Protein AF-A0A450VYX1-F1 (afdb_monomer_lite)

Foldseek 3Di:
DPDPPVVPPPCPDVPVVVVVVVVVVVVQVQLLVQLVVVCVVPPFDQDPVRDGPDDSSVSSVVVVCVVVVVVVVVVVVVVVVPVDDDDDDPPVVVVVVVVVVVVVVVVVVVPD

Sequence (112 aa):
SRGFDMERTHLRDLERLSKLLALLSLAFCWCYRVGEWRAEQKPIRRLKHKRPAYSVFRYGLDYLNELLLKSSERAMNQKDNANSSRKCNSWIDVEKYLIRGIHAKAFSWAVV

Secondary structure (DSSP, 8-state):
--S--TTTS----HHHHHHHHHHHHHHHHHHHHHHHHHHHHSPPPBPTTSSBSS-HHHHHHHHHHHHHHHHHHHHHHHHHHTTS-----THHHHHHHHHHHHHHHHTTSS--

pLDDT: mean 70.71, std 17.97, range [33.47, 93.38]

Structure (mmCIF, N/CA/C/O backbone):
data_AF-A0A450VYX1-F1
#
_entry.id   AF-A0A450VYX1-F1
#
loop_
_atom_site.group_PDB
_atom_site.id
_atom_site.type_symbol
_atom_site.label_atom_id
_atom_site.label_alt_id
_atom_site.label_comp_id
_atom_site.label_asym_id
_atom_site.label_entity_id
_atom_site.label_seq_id
_atom_site.pdbx_PDB_ins_code
_atom_site.Cartn_x
_atom_site.Cartn_y
_atom_site.Cartn_z
_atom_site.occupancy
_atom_site.B_iso_or_equiv
_atom_site.auth_seq_id
_atom_site.auth_comp_id
_atom_site.auth_asym_id
_atom_site.auth_atom_id
_atom_site.pdbx_PDB_model_num
ATOM 1 N N . SER A 1 1 ? 24.740 -0.673 8.270 1.00 47.38 1 SER A N 1
ATOM 2 C CA . SER A 1 1 ? 23.626 0.044 7.607 1.00 47.38 1 SER A CA 1
ATOM 3 C C . SER A 1 1 ? 22.695 -0.997 6.997 1.00 47.38 1 SER A C 1
ATOM 5 O O . SER A 1 1 ? 23.191 -1.911 6.366 1.00 47.38 1 SER A O 1
ATOM 7 N N . ARG A 1 2 ? 21.375 -0.947 7.243 1.00 65.44 2 ARG A N 1
ATOM 8 C CA . ARG A 1 2 ? 20.379 -1.869 6.638 1.00 65.44 2 ARG A CA 1
ATOM 9 C C . ARG A 1 2 ? 19.702 -1.195 5.438 1.00 65.44 2 ARG A C 1
ATOM 11 O O . ARG A 1 2 ? 18.484 -1.043 5.417 1.00 65.44 2 ARG A O 1
ATOM 18 N N . GLY A 1 3 ? 20.514 -0.652 4.535 1.00 73.19 3 GLY A N 1
ATOM 19 C CA . GLY A 1 3 ? 20.022 -0.050 3.300 1.00 73.19 3 GLY A CA 1
ATOM 20 C C . GLY A 1 3 ? 19.629 -1.130 2.298 1.00 73.19 3 GLY A C 1
ATOM 21 O O . GLY A 1 3 ? 19.954 -2.303 2.471 1.00 73.19 3 GLY A O 1
ATOM 22 N N . PHE A 1 4 ? 18.932 -0.736 1.237 1.00 67.62 4 PHE A N 1
ATOM 23 C CA . PHE A 1 4 ? 18.947 -1.534 0.019 1.00 67.62 4 PHE A CA 1
ATOM 24 C C . PHE A 1 4 ? 20.373 -1.426 -0.534 1.00 67.62 4 PHE A C 1
ATOM 26 O O . PHE A 1 4 ? 20.738 -0.348 -0.993 1.00 67.62 4 PHE A O 1
ATOM 33 N N . ASP A 1 5 ? 21.183 -2.485 -0.432 1.00 71.88 5 ASP A N 1
ATOM 34 C CA . ASP A 1 5 ? 22.564 -2.552 -0.952 1.00 71.88 5 ASP A CA 1
ATOM 35 C C . ASP A 1 5 ? 22.566 -2.533 -2.497 1.00 71.88 5 ASP A C 1
ATOM 37 O O . ASP A 1 5 ? 22.990 -3.480 -3.166 1.00 71.88 5 ASP A O 1
ATOM 41 N N . MET A 1 6 ? 22.044 -1.455 -3.090 1.00 68.44 6 MET A N 1
ATOM 42 C CA . MET A 1 6 ? 21.890 -1.302 -4.538 1.00 68.44 6 MET A CA 1
ATOM 43 C C . MET A 1 6 ? 23.247 -1.230 -5.242 1.00 68.44 6 MET A C 1
ATOM 45 O O . MET A 1 6 ? 23.375 -1.668 -6.378 1.00 68.44 6 MET A O 1
ATOM 49 N N . GLU A 1 7 ? 24.264 -0.733 -4.537 1.00 70.19 7 GLU A N 1
ATOM 50 C CA . GLU A 1 7 ? 25.671 -0.716 -4.951 1.00 70.19 7 GLU A CA 1
ATOM 51 C C . GLU A 1 7 ? 26.294 -2.117 -5.061 1.00 70.19 7 GLU A C 1
ATOM 53 O O . GLU A 1 7 ? 27.239 -2.318 -5.823 1.00 70.19 7 GLU A O 1
ATOM 58 N N . ARG A 1 8 ? 25.751 -3.098 -4.327 1.00 68.25 8 ARG A N 1
ATOM 59 C CA . ARG A 1 8 ? 26.247 -4.480 -4.283 1.00 68.25 8 ARG A CA 1
ATOM 60 C C . ARG A 1 8 ? 25.483 -5.395 -5.235 1.00 68.25 8 ARG A C 1
ATOM 62 O O . ARG A 1 8 ? 26.040 -6.361 -5.757 1.00 68.25 8 ARG A O 1
ATOM 69 N N . THR A 1 9 ? 24.213 -5.093 -5.495 1.00 66.88 9 THR A N 1
ATOM 70 C CA . THR A 1 9 ? 23.478 -5.702 -6.602 1.00 66.88 9 THR A CA 1
ATOM 71 C C . THR A 1 9 ? 24.045 -5.136 -7.898 1.00 66.88 9 THR A C 1
ATOM 73 O O . THR A 1 9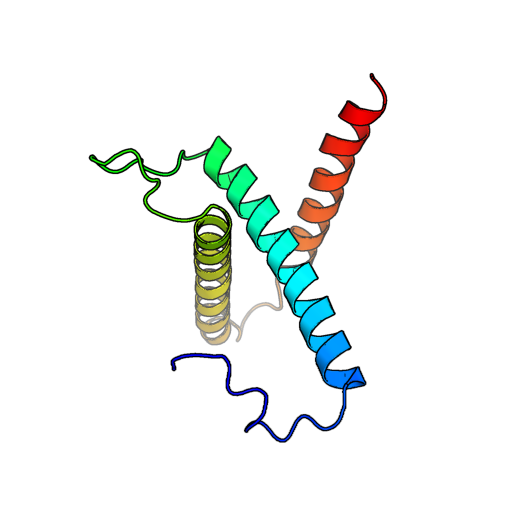 ? 23.976 -3.936 -8.117 1.00 66.88 9 THR A O 1
ATOM 76 N N . HIS A 1 10 ? 24.620 -5.969 -8.762 1.00 66.94 10 HIS A N 1
ATOM 77 C CA . HIS A 1 10 ? 25.266 -5.571 -10.022 1.00 66.94 10 HIS A CA 1
ATOM 78 C C . HIS A 1 10 ? 24.256 -5.059 -11.087 1.00 66.94 10 HIS A C 1
ATOM 80 O O . HIS A 1 10 ? 24.340 -5.401 -12.266 1.00 66.94 10 HIS A O 1
ATOM 86 N N . LEU A 1 11 ? 23.268 -4.257 -10.679 1.00 67.62 11 LEU A N 1
ATOM 87 C CA . LEU A 1 11 ? 22.226 -3.626 -11.481 1.00 67.62 11 LEU A CA 1
ATOM 88 C C . LEU A 1 11 ? 22.841 -2.486 -12.305 1.00 67.62 11 LEU A C 1
ATOM 90 O O . LEU A 1 11 ? 22.580 -1.310 -12.082 1.00 67.62 11 LEU A O 1
ATOM 94 N N . ARG A 1 12 ? 23.695 -2.846 -13.266 1.00 67.06 12 ARG A N 1
ATOM 95 C CA . ARG A 1 12 ? 24.306 -1.919 -14.234 1.00 67.06 12 ARG A CA 1
ATOM 96 C C . ARG A 1 12 ? 23.304 -1.349 -15.241 1.00 67.06 12 ARG A C 1
ATOM 98 O O . ARG A 1 12 ? 23.631 -0.412 -15.956 1.00 67.06 12 ARG A O 1
ATOM 105 N N . ASP A 1 13 ? 22.106 -1.919 -15.305 1.00 75.75 13 ASP A N 1
ATOM 106 C CA . ASP A 1 13 ? 21.079 -1.561 -16.272 1.00 75.75 13 ASP A CA 1
ATOM 107 C C . ASP A 1 13 ? 19.985 -0.710 -15.605 1.00 75.75 13 ASP A C 1
ATOM 109 O O . ASP A 1 13 ? 19.060 -1.220 -14.961 1.00 75.75 13 ASP A O 1
ATOM 113 N N . LEU A 1 14 ? 20.120 0.610 -15.756 1.00 82.44 14 LEU A N 1
ATOM 114 C CA . LEU A 1 14 ? 19.167 1.613 -15.271 1.00 82.44 14 LEU A CA 1
ATOM 115 C C . LEU A 1 14 ? 17.767 1.422 -15.876 1.00 82.44 14 LEU A C 1
ATOM 117 O O . LEU A 1 14 ? 16.766 1.750 -15.234 1.00 82.44 14 LEU A O 1
ATOM 121 N N . GLU A 1 15 ? 17.671 0.856 -17.081 1.00 82.12 15 GLU A N 1
ATOM 122 C CA . GLU A 1 15 ? 16.396 0.645 -17.763 1.00 82.12 15 GLU A CA 1
ATOM 123 C C . GLU A 1 15 ? 15.557 -0.419 -17.041 1.00 82.12 15 GLU A C 1
ATOM 125 O O . GLU A 1 15 ? 14.348 -0.259 -16.847 1.00 82.12 15 GLU A O 1
ATOM 130 N N . ARG A 1 16 ? 16.202 -1.489 -16.562 1.00 82.94 16 ARG A N 1
ATOM 131 C CA . ARG A 1 16 ? 15.538 -2.533 -15.763 1.00 82.94 16 ARG A CA 1
ATOM 132 C C . ARG A 1 16 ? 15.065 -2.005 -14.418 1.00 82.94 16 ARG A C 1
ATOM 134 O O . ARG A 1 16 ? 13.962 -2.347 -13.992 1.00 82.94 16 ARG A O 1
ATOM 141 N N . LEU A 1 17 ? 15.871 -1.165 -13.768 1.00 86.12 17 LEU A N 1
ATOM 142 C CA . LEU A 1 17 ? 15.494 -0.547 -12.498 1.00 86.12 17 LEU A CA 1
ATOM 143 C C . LEU A 1 17 ? 14.274 0.363 -12.673 1.00 86.12 17 LEU A C 1
ATOM 145 O O . LEU A 1 17 ? 13.341 0.293 -11.877 1.00 86.12 17 LEU A O 1
ATOM 149 N N . SER A 1 18 ? 14.252 1.157 -13.746 1.00 87.88 18 SER A N 1
ATOM 150 C CA . SER A 1 18 ? 13.113 2.011 -14.091 1.00 87.88 18 SER A CA 1
ATOM 151 C C . SER A 1 18 ? 11.834 1.192 -14.284 1.00 87.88 18 SER A C 1
ATOM 153 O O . SER A 1 18 ? 10.810 1.488 -13.668 1.00 87.88 18 SER A O 1
ATOM 155 N N . LYS A 1 19 ? 11.901 0.091 -15.046 1.00 88.88 19 LYS A N 1
ATOM 156 C CA . LYS A 1 19 ? 10.759 -0.820 -15.243 1.00 88.88 19 LYS A CA 1
ATOM 157 C C . LYS A 1 19 ? 10.290 -1.447 -13.926 1.00 88.88 19 LYS A C 1
ATOM 159 O O . LYS A 1 19 ? 9.090 -1.493 -13.664 1.00 88.88 19 LYS A O 1
ATOM 164 N N . LEU A 1 20 ? 11.218 -1.892 -13.078 1.00 88.94 20 LEU A N 1
ATOM 165 C CA . LEU A 1 20 ? 10.894 -2.465 -11.770 1.00 88.94 20 LEU A CA 1
ATOM 166 C C . LEU A 1 20 ? 10.213 -1.436 -10.859 1.00 88.94 20 LEU A C 1
ATOM 168 O O . LEU A 1 20 ? 9.189 -1.740 -10.253 1.00 88.94 20 LEU A O 1
ATOM 172 N N . LEU A 1 21 ? 10.744 -0.215 -10.793 1.00 89.50 21 LEU A N 1
ATOM 173 C CA . LEU A 1 21 ? 10.159 0.873 -10.011 1.00 89.50 21 LEU A CA 1
ATOM 174 C C . LEU A 1 21 ? 8.800 1.316 -10.559 1.00 89.50 21 LEU A C 1
ATOM 176 O O . LEU A 1 21 ? 7.913 1.621 -9.767 1.00 89.50 21 LEU A O 1
ATOM 180 N N . ALA A 1 22 ? 8.606 1.309 -11.879 1.00 92.25 22 ALA A N 1
ATOM 181 C CA . ALA A 1 22 ? 7.318 1.605 -12.502 1.00 92.25 22 ALA A CA 1
ATOM 182 C C . ALA A 1 22 ? 6.253 0.557 -12.138 1.00 92.25 22 ALA A C 1
ATOM 184 O O . ALA A 1 22 ? 5.129 0.902 -11.777 1.00 92.25 22 ALA A O 1
ATOM 185 N N . LEU A 1 23 ? 6.608 -0.730 -12.167 1.00 91.56 23 LEU A N 1
ATOM 186 C CA . LEU A 1 23 ? 5.705 -1.795 -11.721 1.00 91.56 23 LEU A CA 1
ATOM 187 C C . LEU A 1 23 ? 5.445 -1.716 -10.213 1.00 91.56 23 LEU A C 1
ATOM 189 O O . LEU A 1 23 ? 4.308 -1.886 -9.771 1.00 91.56 23 LEU A O 1
ATOM 193 N N . LEU A 1 24 ? 6.480 -1.419 -9.425 1.00 91.00 24 LEU A N 1
ATOM 194 C CA . LEU A 1 24 ? 6.364 -1.273 -7.979 1.00 91.00 24 LEU A CA 1
ATOM 195 C C . LEU A 1 24 ? 5.458 -0.098 -7.605 1.00 91.00 24 LEU A C 1
ATOM 197 O O . LEU A 1 24 ? 4.619 -0.247 -6.722 1.00 91.00 24 LEU A O 1
ATOM 201 N N . SER A 1 25 ? 5.593 1.050 -8.270 1.00 93.38 25 SER A N 1
ATOM 202 C CA . SER A 1 25 ? 4.767 2.232 -8.007 1.00 93.38 25 SER A CA 1
ATOM 203 C C . SER A 1 25 ? 3.306 1.992 -8.388 1.00 93.38 25 SER A C 1
ATOM 205 O O . SER A 1 25 ? 2.406 2.364 -7.631 1.00 93.38 25 SER A O 1
ATOM 207 N N . LEU A 1 26 ? 3.057 1.288 -9.496 1.00 91.19 26 LEU A N 1
ATOM 208 C CA . LEU A 1 26 ? 1.713 0.885 -9.897 1.00 91.19 26 LEU A CA 1
ATOM 209 C C . LEU A 1 26 ? 1.083 -0.074 -8.875 1.00 91.19 26 LEU A C 1
ATOM 211 O O . LEU A 1 26 ? -0.037 0.158 -8.413 1.00 91.19 26 LEU A O 1
ATOM 215 N N . ALA A 1 27 ? 1.816 -1.113 -8.468 1.00 89.50 27 ALA A N 1
ATOM 216 C CA . ALA A 1 27 ? 1.370 -2.046 -7.434 1.00 89.50 27 ALA A CA 1
ATOM 217 C C . ALA A 1 27 ? 1.139 -1.337 -6.088 1.00 89.50 27 ALA A C 1
ATOM 219 O O . ALA A 1 27 ? 0.172 -1.629 -5.379 1.00 89.50 27 ALA A O 1
ATOM 220 N N . PHE A 1 28 ? 1.990 -0.366 -5.750 1.00 89.00 28 PHE A N 1
ATOM 221 C CA . PHE A 1 28 ? 1.864 0.438 -4.542 1.00 89.00 28 PHE A CA 1
ATOM 222 C C . PHE A 1 28 ? 0.593 1.292 -4.555 1.00 89.00 28 PHE A C 1
ATOM 224 O O . PHE A 1 28 ? -0.159 1.277 -3.579 1.00 89.00 28 PHE A O 1
ATOM 231 N N . CYS A 1 29 ? 0.311 1.970 -5.671 1.00 91.12 29 CYS A N 1
ATOM 232 C CA . CYS A 1 29 ? -0.917 2.741 -5.868 1.00 91.12 29 CYS A CA 1
ATOM 233 C C . CYS A 1 29 ? -2.162 1.858 -5.696 1.00 91.12 29 CYS A C 1
ATOM 235 O O . CYS A 1 29 ? -3.117 2.237 -5.014 1.00 91.12 29 CYS A O 1
ATOM 237 N N . TRP A 1 30 ? -2.121 0.637 -6.237 1.00 87.75 30 TRP A N 1
ATOM 238 C CA . TRP A 1 30 ? -3.210 -0.321 -6.090 1.00 87.75 30 TRP A CA 1
ATOM 239 C C . TRP A 1 30 ? -3.456 -0.711 -4.631 1.00 87.75 30 TRP A C 1
ATOM 241 O O . TRP A 1 30 ? -4.577 -0.596 -4.132 1.00 87.75 30 TRP A O 1
ATOM 251 N N . CYS A 1 31 ? -2.401 -1.125 -3.925 1.00 89.38 31 CYS A N 1
ATOM 252 C CA . CYS A 1 31 ? -2.484 -1.493 -2.513 1.00 89.38 31 CYS A CA 1
ATOM 253 C C . CYS A 1 31 ? -2.971 -0.320 -1.657 1.00 89.38 31 CYS A C 1
ATOM 255 O O . CYS A 1 31 ? -3.767 -0.517 -0.743 1.00 89.38 31 CYS A O 1
ATOM 257 N N . TYR A 1 32 ? -2.531 0.902 -1.965 1.00 89.25 32 TYR A N 1
ATOM 258 C CA . TYR A 1 32 ? -2.969 2.100 -1.260 1.00 89.25 32 TYR A CA 1
ATOM 259 C C . TYR A 1 32 ? -4.468 2.355 -1.454 1.00 89.25 32 TYR A C 1
ATOM 261 O O . TYR A 1 32 ? -5.191 2.497 -0.470 1.00 89.25 32 TYR A O 1
ATOM 269 N N . ARG A 1 33 ? -4.956 2.310 -2.701 1.00 87.75 33 ARG A N 1
ATOM 270 C CA . ARG A 1 33 ? -6.373 2.548 -3.022 1.00 87.75 33 ARG A CA 1
ATOM 271 C C . ARG A 1 33 ? -7.295 1.495 -2.405 1.00 87.75 33 ARG A C 1
ATOM 273 O O . ARG A 1 33 ? -8.369 1.820 -1.905 1.00 87.75 33 ARG A O 1
ATOM 280 N N . VAL A 1 34 ? -6.863 0.235 -2.408 1.00 87.19 34 VAL A N 1
ATOM 281 C CA . VAL A 1 34 ? -7.570 -0.869 -1.738 1.00 87.19 34 VAL A CA 1
ATOM 282 C C . VAL A 1 34 ? -7.538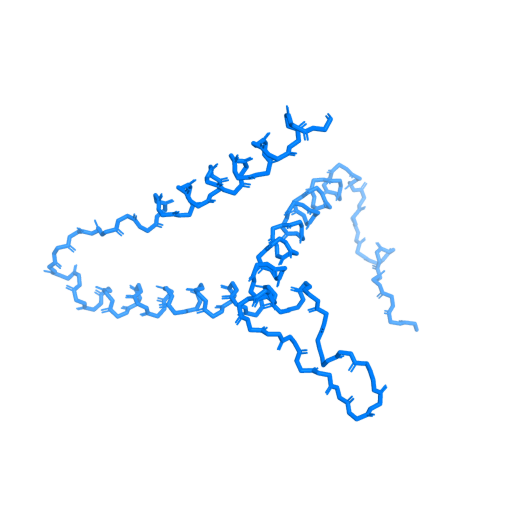 -0.703 -0.215 1.00 87.19 34 VAL A C 1
ATOM 284 O O . VAL A 1 34 ? -8.530 -0.979 0.460 1.00 87.19 34 VAL A O 1
ATOM 287 N N . GLY A 1 35 ? -6.413 -0.234 0.328 1.00 87.94 35 GLY A N 1
ATOM 288 C CA . GLY A 1 35 ? -6.247 0.058 1.747 1.00 87.94 35 GLY A CA 1
ATOM 289 C C . GLY A 1 35 ? -7.168 1.174 2.234 1.00 87.94 35 GLY A C 1
ATOM 290 O O . GLY A 1 35 ? -7.774 1.014 3.290 1.00 87.94 35 GLY A O 1
ATOM 291 N N . GLU A 1 36 ? -7.315 2.261 1.469 1.00 87.38 36 GLU A N 1
ATOM 292 C CA . GLU A 1 36 ? -8.269 3.342 1.767 1.00 87.38 36 GLU A CA 1
ATOM 293 C C . GLU A 1 36 ? -9.705 2.817 1.795 1.00 87.38 36 GLU A C 1
ATOM 295 O O . GLU A 1 36 ? -10.390 2.964 2.804 1.00 87.38 36 GLU A O 1
ATOM 300 N N . TRP A 1 37 ? -10.128 2.112 0.740 1.00 86.00 37 TRP A N 1
ATOM 301 C CA . TRP A 1 37 ? -11.470 1.528 0.674 1.00 86.00 37 TRP A CA 1
ATOM 302 C C . TRP A 1 37 ? -11.751 0.589 1.853 1.00 86.00 37 TRP A C 1
ATOM 304 O O . TRP A 1 37 ? -12.815 0.634 2.471 1.00 86.00 37 TRP A O 1
ATOM 314 N N . ARG A 1 38 ? -10.785 -0.262 2.219 1.00 83.69 38 ARG A N 1
ATOM 315 C CA . ARG A 1 38 ? -10.974 -1.160 3.361 1.00 83.69 38 ARG A CA 1
ATOM 316 C C . ARG A 1 38 ? -10.960 -0.401 4.684 1.00 83.69 38 ARG A C 1
ATOM 318 O O . ARG A 1 38 ? -11.656 -0.825 5.600 1.00 83.69 38 ARG A O 1
ATOM 325 N N . ALA A 1 39 ? -10.206 0.692 4.792 1.00 86.38 39 ALA A N 1
ATOM 326 C CA . ALA A 1 39 ? -10.184 1.540 5.980 1.00 86.38 39 ALA A CA 1
ATOM 327 C C . ALA A 1 39 ? -11.511 2.293 6.188 1.00 86.38 39 ALA A C 1
ATOM 329 O O . ALA A 1 39 ? -11.887 2.510 7.339 1.00 86.38 39 ALA A O 1
ATOM 330 N N . GLU A 1 40 ? -12.239 2.627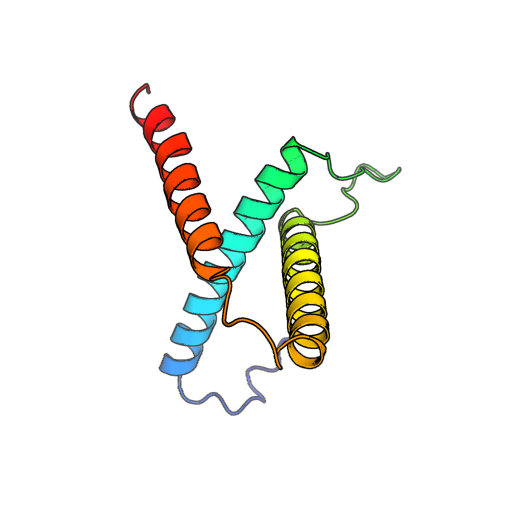 5.115 1.00 84.44 40 GLU A N 1
ATOM 331 C CA . GLU A 1 40 ? -13.612 3.154 5.192 1.00 84.44 40 GLU A CA 1
ATOM 332 C C . GLU A 1 40 ? -14.587 2.116 5.769 1.00 84.44 40 GLU A C 1
ATOM 334 O O . GLU A 1 40 ? -15.413 2.439 6.617 1.00 84.44 40 GLU A O 1
ATOM 339 N N . GLN A 1 41 ? -14.471 0.853 5.348 1.00 82.69 41 GLN A N 1
ATOM 340 C CA . GLN A 1 41 ? -15.349 -0.232 5.809 1.00 82.69 41 GLN A CA 1
ATOM 341 C C . GLN A 1 41 ? -14.995 -0.723 7.220 1.00 82.69 41 GLN A C 1
ATOM 343 O O . GLN A 1 41 ? -15.865 -1.043 8.030 1.00 82.69 41 GLN A O 1
ATOM 348 N N . LYS A 1 42 ? -13.698 -0.838 7.509 1.00 83.12 42 LYS A N 1
ATOM 349 C CA . LYS A 1 42 ? -13.151 -1.308 8.781 1.00 83.12 42 LYS A CA 1
ATOM 350 C C . LYS A 1 42 ? -11.996 -0.393 9.185 1.00 83.12 42 LYS A C 1
ATOM 352 O O . LYS A 1 42 ? -10.879 -0.565 8.691 1.00 83.12 42 LYS A O 1
ATOM 357 N N . PRO A 1 43 ? -12.231 0.557 10.104 1.00 83.19 43 PRO A N 1
ATOM 358 C CA . PRO A 1 43 ? -11.209 1.519 10.475 1.00 83.19 43 PRO A CA 1
ATOM 359 C C . PRO A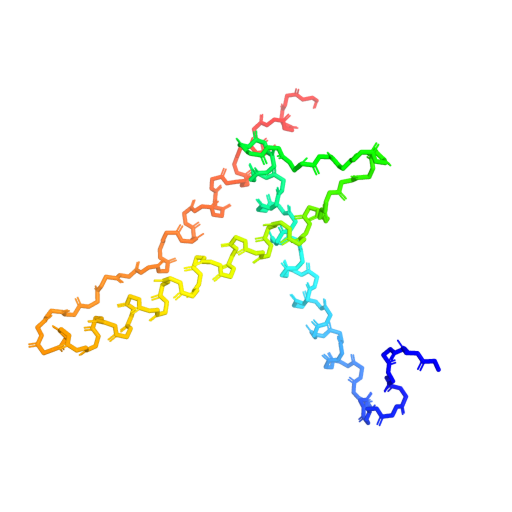 1 43 ? -9.999 0.824 11.105 1.00 83.19 43 PRO A C 1
ATOM 361 O O . PRO A 1 43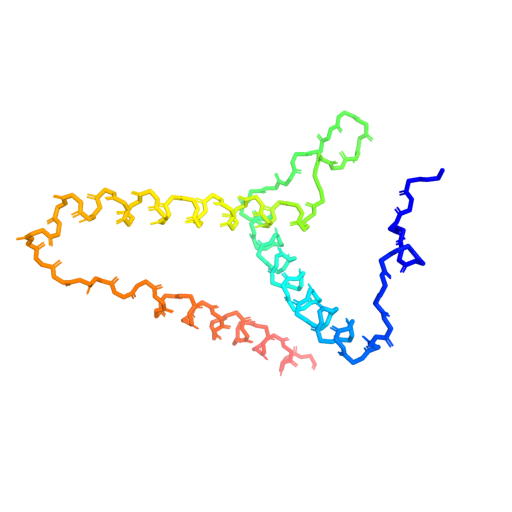 ? -10.123 -0.084 11.933 1.00 83.19 43 PRO A O 1
ATOM 364 N N . ILE A 1 44 ? -8.803 1.283 10.730 1.00 84.44 44 ILE A N 1
ATOM 365 C CA . ILE A 1 44 ? -7.545 0.779 11.283 1.00 84.44 44 ILE A CA 1
ATOM 366 C C . ILE A 1 44 ? -7.502 1.122 12.774 1.00 84.44 44 ILE A C 1
ATOM 368 O O . ILE A 1 44 ? -7.585 2.291 13.166 1.00 84.44 44 ILE A O 1
ATOM 372 N N . ARG A 1 45 ? -7.332 0.098 13.617 1.00 83.12 45 ARG A N 1
ATOM 373 C CA . ARG A 1 45 ? -7.234 0.271 15.069 1.00 83.12 45 ARG A CA 1
ATOM 374 C C . ARG A 1 45 ? -6.118 1.260 15.404 1.00 83.12 45 ARG A C 1
ATOM 376 O O . ARG A 1 45 ? -4.960 1.075 15.023 1.00 83.12 45 ARG A O 1
ATOM 383 N N . ARG A 1 46 ? -6.458 2.293 16.174 1.00 83.25 46 ARG A N 1
ATOM 384 C CA . ARG A 1 46 ? -5.474 3.179 16.800 1.00 83.25 46 ARG A CA 1
ATOM 385 C C . ARG A 1 46 ? -5.000 2.544 18.103 1.00 83.25 46 ARG A C 1
ATOM 387 O O . ARG A 1 46 ? -5.811 2.104 18.917 1.00 83.25 46 ARG A O 1
ATOM 394 N N . LEU A 1 47 ? -3.685 2.450 18.283 1.00 82.81 47 LEU A N 1
ATOM 395 C CA . LEU A 1 47 ? -3.099 1.953 19.529 1.00 82.81 47 LEU A CA 1
ATOM 396 C C . LEU A 1 47 ? -3.192 3.027 20.621 1.00 82.81 47 LEU A C 1
ATOM 398 O O . LEU A 1 47 ? -3.417 4.204 20.337 1.00 82.81 47 LEU A O 1
ATOM 402 N N . LYS A 1 48 ? -2.955 2.624 21.877 1.00 82.62 48 LYS A N 1
ATOM 403 C CA . LYS A 1 48 ? -3.005 3.506 23.060 1.00 82.62 48 LYS A CA 1
ATOM 404 C C . LYS A 1 48 ? -2.155 4.779 22.900 1.00 82.62 48 LYS A C 1
ATOM 406 O O . LYS A 1 48 ? -2.532 5.836 23.383 1.00 82.62 48 LYS A O 1
ATOM 411 N N . HIS A 1 49 ? -1.061 4.706 22.144 1.00 82.62 49 HIS A N 1
ATOM 412 C CA . HIS A 1 49 ? -0.162 5.824 21.836 1.00 82.62 49 HIS A CA 1
ATOM 413 C C . HIS A 1 49 ? -0.577 6.680 20.614 1.00 82.62 49 HIS A C 1
ATOM 415 O O . HIS A 1 49 ? 0.279 7.247 19.940 1.00 82.62 49 HIS A O 1
ATOM 421 N N . LYS A 1 50 ? -1.870 6.731 20.255 1.00 78.44 50 LYS A N 1
ATOM 422 C CA . LYS A 1 50 ? -2.463 7.467 19.106 1.00 78.44 50 LYS A CA 1
ATOM 423 C C . LYS A 1 50 ? -1.964 7.107 17.695 1.00 78.44 50 LYS A C 1
ATOM 425 O O . LYS A 1 50 ? -2.629 7.462 16.725 1.00 78.44 50 LYS A O 1
ATOM 430 N N . ARG A 1 51 ? -0.851 6.385 17.542 1.00 80.50 51 ARG A N 1
ATOM 431 C CA . ARG A 1 51 ? -0.382 5.881 16.239 1.00 80.50 51 ARG A CA 1
ATOM 432 C C . ARG A 1 51 ? -1.290 4.761 15.698 1.00 80.50 51 ARG A C 1
ATOM 434 O O . ARG A 1 51 ? -1.763 3.938 16.493 1.00 80.50 51 ARG A O 1
ATOM 441 N N . PRO A 1 52 ? -1.532 4.708 14.374 1.00 82.31 52 PRO A N 1
ATOM 442 C CA . PRO A 1 52 ? -2.248 3.594 13.755 1.00 82.31 52 PRO A CA 1
ATOM 443 C C . PRO A 1 52 ? -1.439 2.294 13.882 1.00 82.31 52 PRO A C 1
ATOM 445 O O . PRO A 1 52 ? -0.210 2.329 13.872 1.00 82.31 52 PRO A O 1
ATOM 448 N N . ALA A 1 53 ? -2.128 1.155 14.009 1.00 84.38 53 ALA A N 1
ATOM 449 C CA . ALA A 1 53 ? -1.496 -0.167 14.108 1.00 84.38 53 ALA A CA 1
ATOM 450 C C . ALA A 1 53 ? -0.691 -0.545 12.860 1.00 84.38 53 ALA A C 1
ATOM 452 O O . ALA A 1 53 ? 0.376 -1.144 12.957 1.00 84.38 53 ALA A O 1
ATOM 453 N N . TYR A 1 54 ? -1.209 -0.168 11.694 1.00 86.25 54 TYR A N 1
ATOM 454 C CA . TYR A 1 54 ? -0.638 -0.481 10.393 1.00 86.25 54 TYR A CA 1
ATOM 455 C C . TYR A 1 54 ? -0.745 0.745 9.487 1.00 86.25 54 TYR A C 1
ATOM 457 O O . TYR A 1 54 ? -1.614 1.599 9.681 1.00 86.25 54 TYR A O 1
ATOM 465 N N . SER A 1 55 ? 0.132 0.835 8.486 1.00 88.19 55 SER A N 1
ATOM 466 C CA . SER A 1 55 ? -0.042 1.804 7.404 1.00 88.19 55 SER A CA 1
ATOM 467 C C . SER A 1 55 ? -1.204 1.385 6.498 1.00 88.19 55 SER A C 1
ATOM 469 O O . SER A 1 55 ? -1.505 0.198 6.374 1.00 88.19 55 SER A O 1
ATOM 471 N N . VAL A 1 56 ? -1.827 2.353 5.821 1.00 87.06 56 VAL A N 1
ATOM 472 C CA . VAL A 1 56 ? -2.913 2.097 4.854 1.00 87.06 56 VAL A CA 1
ATOM 473 C C . VAL A 1 56 ? -2.450 1.146 3.746 1.00 87.06 56 VAL A C 1
ATOM 475 O O . VAL A 1 56 ? -3.154 0.202 3.405 1.00 87.06 56 VAL A O 1
ATOM 478 N N . PHE A 1 57 ? -1.217 1.326 3.261 1.00 88.75 57 PHE A N 1
ATOM 479 C CA . PHE A 1 57 ? -0.592 0.411 2.305 1.00 88.75 57 PHE A CA 1
ATOM 480 C C . PHE A 1 57 ? -0.524 -1.025 2.834 1.00 88.75 57 PHE A C 1
ATOM 482 O O . PHE A 1 57 ? -0.931 -1.950 2.135 1.00 88.75 57 PHE A O 1
ATOM 489 N N . ARG A 1 58 ? -0.031 -1.223 4.068 1.00 89.56 58 ARG A N 1
ATOM 490 C CA . ARG A 1 58 ? 0.066 -2.563 4.660 1.00 89.56 58 ARG A CA 1
ATOM 491 C C . ARG A 1 58 ? -1.314 -3.194 4.796 1.00 89.56 58 ARG A C 1
ATOM 493 O O . ARG A 1 58 ? -1.482 -4.351 4.445 1.00 89.56 58 ARG A O 1
ATOM 500 N N . TYR A 1 59 ? -2.296 -2.407 5.219 1.00 89.12 59 TYR A N 1
ATOM 501 C CA . TYR A 1 59 ? -3.671 -2.862 5.362 1.00 89.12 59 TYR A CA 1
ATOM 502 C C . TYR A 1 59 ? -4.287 -3.333 4.034 1.00 89.12 59 TYR A C 1
ATOM 504 O O . TYR A 1 59 ? -4.947 -4.373 3.988 1.00 89.12 59 TYR A O 1
ATOM 512 N N . GLY A 1 60 ? -4.031 -2.607 2.941 1.00 88.75 60 GLY A N 1
ATOM 513 C CA . GLY A 1 60 ? -4.442 -3.020 1.599 1.00 88.75 60 GLY A CA 1
ATOM 514 C C . GLY A 1 60 ? -3.685 -4.246 1.085 1.00 88.75 60 GLY A C 1
ATOM 515 O O . GLY A 1 60 ? -4.300 -5.147 0.517 1.00 88.75 60 GLY A O 1
ATOM 516 N N . LEU A 1 61 ? -2.372 -4.321 1.325 1.00 89.38 61 LEU A N 1
ATOM 517 C CA . LEU A 1 61 ? -1.543 -5.465 0.935 1.00 89.38 61 LEU A CA 1
ATOM 518 C C . LEU A 1 61 ? -1.962 -6.753 1.653 1.00 89.38 61 LEU A C 1
ATOM 520 O O . LEU A 1 61 ? -2.074 -7.792 1.011 1.00 89.38 61 LEU A O 1
ATOM 524 N N . ASP A 1 62 ? -2.228 -6.688 2.958 1.00 89.44 62 ASP A N 1
ATOM 525 C CA . ASP A 1 62 ? -2.666 -7.846 3.743 1.00 89.44 62 ASP A CA 1
ATOM 526 C C . ASP A 1 62 ? -4.001 -8.388 3.215 1.00 89.44 62 ASP A C 1
ATOM 528 O O . ASP A 1 62 ? -4.178 -9.598 3.090 1.00 89.44 62 ASP A O 1
ATOM 532 N N . TYR A 1 63 ? -4.914 -7.498 2.814 1.00 86.12 63 TYR A N 1
ATOM 533 C CA . TYR A 1 63 ? -6.171 -7.905 2.191 1.00 86.12 63 TYR A CA 1
ATOM 534 C C . TYR A 1 63 ? -5.977 -8.546 0.812 1.00 86.12 63 TYR A C 1
ATOM 536 O O . TYR A 1 63 ? -6.618 -9.552 0.506 1.00 86.12 63 TYR A O 1
ATOM 544 N N . LEU A 1 64 ? -5.093 -7.991 -0.018 1.00 85.69 64 LEU A N 1
ATOM 545 C CA . LEU A 1 64 ? -4.767 -8.585 -1.314 1.00 85.69 64 LEU A CA 1
ATOM 546 C C . LEU A 1 64 ? -4.112 -9.956 -1.140 1.00 85.69 64 LEU A C 1
ATOM 548 O O . LEU A 1 64 ? -4.482 -10.889 -1.845 1.00 85.69 64 LEU A O 1
ATOM 552 N N . ASN A 1 65 ? -3.209 -10.108 -0.173 1.00 88.75 65 ASN A N 1
ATOM 553 C CA . ASN A 1 65 ? -2.603 -11.395 0.158 1.00 88.75 65 ASN A CA 1
ATOM 554 C C . ASN A 1 65 ? -3.647 -12.407 0.628 1.00 88.75 65 ASN A C 1
ATOM 556 O O . ASN A 1 65 ? -3.648 -13.530 0.140 1.00 88.75 65 ASN A O 1
ATOM 560 N N . GLU A 1 66 ? -4.565 -12.021 1.514 1.00 87.06 66 GLU A N 1
ATOM 561 C CA . GLU A 1 66 ? -5.664 -12.891 1.947 1.00 87.06 66 GLU A CA 1
ATOM 562 C C . GLU A 1 66 ? -6.518 -13.338 0.748 1.00 87.06 66 GLU A C 1
ATOM 564 O O . GLU A 1 66 ? -6.847 -14.516 0.611 1.00 87.06 66 GLU A O 1
ATOM 569 N N . LEU A 1 67 ? -6.834 -12.416 -0.165 1.00 84.69 67 LEU A N 1
ATOM 570 C CA . LEU A 1 67 ? -7.618 -12.711 -1.361 1.00 84.69 67 LEU A CA 1
ATOM 571 C C . LEU A 1 67 ? -6.880 -13.655 -2.325 1.00 84.69 67 LEU A C 1
ATOM 573 O O . LEU A 1 67 ? -7.498 -14.591 -2.840 1.00 84.69 67 LEU A O 1
ATOM 577 N N . LEU A 1 68 ? -5.585 -13.421 -2.553 1.00 85.38 68 LEU A N 1
ATOM 578 C CA . LEU A 1 68 ? -4.732 -14.205 -3.452 1.00 85.38 68 LEU A CA 1
ATOM 579 C C . LEU A 1 68 ? -4.387 -15.586 -2.882 1.00 85.38 68 LEU A C 1
ATOM 581 O O . LEU A 1 68 ? -4.403 -16.574 -3.609 1.00 85.38 68 LEU A O 1
ATOM 585 N N . LEU A 1 69 ? -4.108 -15.688 -1.584 1.00 82.44 69 LEU A N 1
ATOM 586 C CA . LEU A 1 69 ? -3.846 -16.971 -0.930 1.00 82.44 69 LEU A CA 1
ATOM 587 C C . LEU A 1 69 ? -5.117 -17.816 -0.900 1.00 82.44 69 LEU A C 1
ATOM 589 O O . LEU A 1 69 ? -5.101 -18.963 -1.338 1.00 82.44 69 LEU A O 1
ATOM 593 N N . LYS A 1 70 ? -6.254 -17.217 -0.534 1.00 78.38 70 LYS A N 1
ATOM 594 C CA . LYS A 1 70 ? -7.548 -17.904 -0.561 1.00 78.38 70 LYS A CA 1
ATOM 595 C C . LYS A 1 70 ? -7.979 -18.292 -1.977 1.00 78.38 70 LYS A C 1
ATOM 597 O O . LYS A 1 70 ? -8.752 -19.237 -2.139 1.00 78.38 70 LYS A O 1
ATOM 602 N N . SER A 1 71 ? -7.587 -17.540 -3.009 1.00 73.94 71 SER A N 1
ATOM 603 C CA . SER A 1 71 ? -7.852 -17.929 -4.401 1.00 73.94 71 SER A CA 1
ATOM 604 C C . SER A 1 71 ? -6.918 -19.052 -4.859 1.00 73.94 71 SER A C 1
ATOM 606 O O . SER A 1 71 ? -7.380 -19.962 -5.544 1.00 73.94 71 SER A O 1
ATOM 608 N N . SER A 1 72 ? -5.657 -19.046 -4.420 1.00 75.50 72 SER A N 1
ATOM 609 C CA . SER A 1 72 ? -4.680 -20.111 -4.676 1.00 75.50 72 SER A CA 1
ATOM 610 C C . SER A 1 72 ? -5.080 -21.436 -4.018 1.00 75.50 72 SER A C 1
ATOM 612 O O . SER A 1 72 ? -5.128 -22.464 -4.689 1.00 75.50 72 SER A O 1
ATOM 614 N N . GLU A 1 73 ? -5.473 -21.416 -2.742 1.00 70.19 73 GLU A N 1
ATOM 615 C CA . GLU A 1 73 ? -5.990 -22.590 -2.023 1.00 70.19 73 GLU A CA 1
ATOM 616 C C . GLU A 1 73 ? -7.232 -23.166 -2.709 1.00 70.19 73 GLU A C 1
ATOM 618 O O . GLU A 1 73 ? -7.331 -24.373 -2.920 1.00 70.19 73 GLU A O 1
ATOM 623 N N . ARG A 1 74 ? -8.157 -22.299 -3.144 1.00 60.38 74 ARG A N 1
ATOM 624 C CA . ARG A 1 74 ? -9.310 -22.717 -3.952 1.00 60.38 74 ARG A CA 1
ATOM 625 C C . ARG A 1 74 ? -8.887 -23.313 -5.289 1.00 60.38 74 ARG A C 1
ATOM 627 O O . ARG A 1 74 ? -9.489 -24.290 -5.707 1.00 60.38 74 ARG A O 1
ATOM 634 N N . ALA A 1 75 ? -7.863 -22.779 -5.948 1.00 62.59 75 ALA A N 1
ATOM 635 C CA . ALA A 1 75 ? -7.362 -23.326 -7.205 1.00 62.59 75 ALA A CA 1
ATOM 636 C C . ALA A 1 75 ? -6.675 -24.693 -7.029 1.00 62.59 75 ALA A C 1
ATOM 638 O O . ALA A 1 75 ? -6.760 -25.524 -7.931 1.00 62.59 75 ALA A O 1
ATOM 639 N N . MET A 1 76 ? -6.029 -24.943 -5.887 1.00 60.97 76 MET A N 1
ATOM 640 C CA . MET A 1 76 ? -5.436 -26.243 -5.552 1.00 60.97 76 MET A CA 1
ATOM 641 C C . MET A 1 76 ? -6.516 -27.267 -5.179 1.00 60.97 76 MET A C 1
ATOM 643 O O . MET A 1 76 ? -6.561 -28.327 -5.792 1.00 60.97 76 MET A O 1
ATOM 647 N N . ASN A 1 77 ? -7.478 -26.902 -4.323 1.00 57.53 77 ASN A N 1
ATOM 648 C CA . ASN A 1 77 ? -8.641 -27.750 -4.017 1.00 57.53 77 ASN A CA 1
ATOM 649 C C . ASN A 1 77 ? -9.540 -27.996 -5.247 1.00 57.53 77 ASN A C 1
ATOM 651 O O . ASN A 1 77 ? -10.232 -29.009 -5.335 1.00 57.53 77 ASN A O 1
ATOM 655 N N . GLN A 1 78 ? -9.544 -27.077 -6.219 1.00 56.56 78 GLN A N 1
ATOM 656 C CA . GLN A 1 78 ? -10.232 -27.266 -7.495 1.00 56.56 78 GLN A CA 1
ATOM 657 C C . GLN A 1 78 ? -9.481 -28.246 -8.403 1.00 56.56 78 GLN A C 1
ATOM 659 O O . GLN A 1 78 ? -10.145 -28.936 -9.161 1.00 56.56 78 GLN A O 1
ATOM 664 N N . LYS A 1 79 ? -8.142 -28.344 -8.354 1.00 51.59 79 LYS A N 1
ATOM 665 C CA . LYS A 1 79 ? -7.379 -29.309 -9.173 1.00 51.59 79 LYS A CA 1
ATOM 666 C C . LYS A 1 79 ? -7.669 -30.757 -8.779 1.00 51.59 79 LYS A C 1
ATOM 668 O O . LYS A 1 79 ? -7.790 -31.585 -9.676 1.00 51.59 79 LYS A O 1
ATOM 673 N N . ASP A 1 80 ? -7.899 -31.020 -7.495 1.00 51.78 80 ASP A N 1
ATOM 674 C CA . ASP A 1 80 ? -8.334 -32.339 -7.013 1.00 51.78 80 ASP A CA 1
ATOM 675 C C . ASP A 1 80 ? -9.777 -32.669 -7.448 1.00 51.78 80 ASP A C 1
ATOM 677 O O . ASP A 1 80 ? -10.115 -33.826 -7.680 1.00 51.78 80 ASP A O 1
ATOM 681 N N . ASN A 1 81 ? -10.614 -31.647 -7.662 1.00 51.41 81 ASN A N 1
ATOM 682 C CA . ASN A 1 81 ? -11.982 -31.785 -8.182 1.00 51.41 81 ASN A CA 1
ATOM 683 C C . ASN A 1 81 ? -12.103 -31.606 -9.712 1.00 51.41 81 ASN A C 1
ATOM 685 O O . ASN A 1 81 ? -13.180 -31.796 -10.274 1.00 51.41 81 ASN A O 1
ATOM 689 N N . ALA A 1 82 ? -11.020 -31.265 -10.420 1.00 48.41 82 ALA A N 1
ATOM 690 C CA . ALA A 1 82 ? -11.024 -30.938 -11.849 1.00 48.41 82 ALA A CA 1
ATOM 691 C C . ALA A 1 82 ? -10.632 -32.118 -12.758 1.00 48.41 82 ALA A C 1
ATOM 693 O O . ALA A 1 82 ? -10.178 -31.897 -13.880 1.00 48.41 82 ALA A O 1
ATOM 694 N N . ASN A 1 83 ? -10.925 -33.357 -12.339 1.00 52.88 83 ASN A N 1
ATOM 695 C CA . ASN A 1 83 ? -11.426 -34.363 -13.289 1.00 52.88 83 ASN A CA 1
ATOM 696 C C . ASN A 1 83 ? -12.933 -34.170 -13.585 1.00 52.88 83 ASN A C 1
ATOM 698 O O . ASN A 1 83 ? -13.585 -35.037 -14.159 1.00 52.88 83 ASN A O 1
ATOM 702 N N . SER A 1 84 ? -13.523 -33.034 -13.200 1.00 51.22 84 SER A N 1
ATOM 703 C CA . SER A 1 84 ? -14.827 -32.616 -13.698 1.00 51.22 84 SER A CA 1
ATOM 704 C C . SER A 1 84 ? -14.953 -31.091 -13.707 1.00 51.22 84 SER A C 1
ATOM 706 O O . SER A 1 84 ? -14.795 -30.417 -12.697 1.00 51.22 84 SER A O 1
ATOM 708 N N . SER A 1 85 ? -15.272 -30.551 -14.879 1.00 41.88 85 SER A N 1
ATOM 709 C CA . SER A 1 85 ? -15.663 -29.160 -15.142 1.00 41.88 85 SER A CA 1
ATOM 710 C C . SER A 1 85 ? -14.578 -28.070 -15.101 1.00 41.88 85 SER A C 1
ATOM 712 O O . SER A 1 85 ? -14.109 -27.572 -14.080 1.00 41.88 85 SER A O 1
ATOM 714 N N . ARG A 1 86 ? -14.247 -27.645 -16.322 1.00 44.56 86 ARG A N 1
ATOM 715 C CA . ARG A 1 86 ? -13.401 -26.515 -16.704 1.00 44.56 86 ARG A CA 1
ATOM 716 C C . ARG A 1 86 ? -13.884 -25.176 -16.113 1.00 44.56 86 ARG A C 1
ATOM 718 O O . ARG A 1 86 ? -15.020 -24.781 -16.327 1.00 44.56 86 ARG A O 1
ATOM 725 N N . LYS A 1 87 ? -12.924 -24.459 -15.511 1.00 44.44 87 LYS A N 1
ATOM 726 C CA . LYS A 1 87 ? -12.706 -22.992 -15.476 1.00 44.44 87 LYS A CA 1
ATOM 727 C C . LYS A 1 87 ? -13.911 -22.071 -15.212 1.00 44.44 87 LYS A C 1
ATOM 729 O O . LYS A 1 87 ? -14.600 -21.654 -16.136 1.00 44.44 87 LYS A O 1
ATOM 734 N N . CYS A 1 88 ? -13.978 -21.549 -13.986 1.00 41.28 88 CYS A N 1
ATOM 735 C CA . CYS A 1 88 ? -14.580 -20.241 -13.714 1.00 41.28 88 CYS A CA 1
ATOM 736 C C . CYS A 1 88 ? -13.491 -19.152 -13.737 1.00 41.28 88 CYS A C 1
ATOM 738 O O . CYS A 1 88 ? -12.501 -19.205 -13.005 1.00 41.28 88 CYS A O 1
ATOM 740 N N . ASN A 1 89 ? -13.667 -18.177 -14.627 1.00 53.22 89 ASN A N 1
ATOM 741 C CA . ASN A 1 89 ? -12.709 -17.124 -14.952 1.00 53.22 89 ASN A CA 1
ATOM 742 C C . ASN A 1 89 ? -12.728 -15.993 -13.902 1.00 53.22 89 ASN A C 1
ATOM 744 O O . ASN A 1 89 ? -13.445 -15.009 -14.048 1.00 53.22 89 ASN A O 1
ATOM 748 N N . SER A 1 90 ? -11.889 -16.114 -12.868 1.00 50.75 90 SER A N 1
ATOM 749 C CA . SER A 1 90 ? -11.695 -15.113 -11.796 1.00 50.75 90 SER A CA 1
ATOM 750 C C . SER A 1 90 ? -11.116 -13.766 -12.267 1.00 50.75 90 SER A C 1
ATOM 752 O O . SER A 1 90 ? -11.153 -12.791 -11.521 1.00 50.75 90 SER A O 1
ATOM 754 N N . TRP A 1 91 ? -10.556 -13.697 -13.477 1.00 39.03 91 TRP A N 1
ATOM 755 C CA . TRP A 1 91 ? -9.882 -12.500 -13.998 1.00 39.03 91 TRP A CA 1
ATOM 756 C C . TRP A 1 91 ? -10.848 -11.374 -14.403 1.00 39.03 91 TRP A C 1
ATOM 758 O O . TRP A 1 91 ? -10.483 -10.206 -14.332 1.00 39.03 91 TRP A O 1
ATOM 768 N N . ILE A 1 92 ? -12.103 -11.704 -14.724 1.00 48.47 92 ILE A N 1
ATOM 769 C CA . ILE A 1 92 ? -13.123 -10.729 -15.152 1.00 48.47 92 ILE A CA 1
ATOM 770 C C . ILE A 1 92 ? -13.667 -9.915 -13.966 1.00 48.47 92 ILE A C 1
ATOM 772 O O . ILE A 1 92 ? -14.107 -8.779 -14.145 1.00 48.47 92 ILE A O 1
ATOM 776 N N . ASP A 1 93 ? -13.612 -10.451 -12.743 1.00 50.47 93 ASP A N 1
ATOM 777 C CA . ASP A 1 93 ? -14.027 -9.704 -11.552 1.00 50.47 93 ASP A CA 1
ATOM 778 C C . ASP A 1 93 ? -13.051 -8.567 -11.242 1.00 50.47 93 ASP A C 1
ATOM 780 O O . ASP A 1 93 ? -13.475 -7.431 -11.042 1.00 50.47 93 ASP A O 1
ATOM 784 N N . VAL A 1 94 ? -11.740 -8.822 -11.294 1.00 54.56 94 VAL A N 1
ATOM 785 C CA . VAL A 1 94 ? -10.711 -7.810 -10.988 1.00 54.56 94 VAL A CA 1
ATOM 786 C C . VAL A 1 94 ? -10.785 -6.619 -11.957 1.00 54.56 94 VAL A C 1
ATOM 788 O O . VAL A 1 94 ? -10.642 -5.466 -11.545 1.00 54.56 94 VAL A O 1
ATOM 791 N N . GLU A 1 95 ? -11.101 -6.885 -13.226 1.00 49.53 95 GLU A N 1
ATOM 792 C CA . GLU A 1 95 ? -11.259 -5.869 -14.273 1.00 49.53 95 GLU A CA 1
ATOM 793 C C . GLU A 1 95 ? -12.529 -5.015 -14.083 1.00 49.53 95 GLU A C 1
ATOM 795 O O . GLU A 1 95 ? -12.487 -3.786 -14.198 1.00 49.53 95 GLU A O 1
ATOM 800 N N . LYS A 1 96 ? -13.651 -5.628 -13.678 1.00 49.22 96 LYS A N 1
ATOM 801 C CA . LYS A 1 96 ? -14.904 -4.907 -13.376 1.00 49.22 96 LYS A CA 1
ATOM 802 C C . LYS A 1 96 ? -14.776 -3.976 -12.163 1.00 49.22 96 LYS A C 1
ATOM 804 O O . LYS A 1 96 ? -15.392 -2.906 -12.150 1.00 49.22 96 LYS A O 1
ATOM 809 N N . TYR A 1 97 ? -13.969 -4.333 -11.162 1.00 56.16 97 TYR A N 1
ATOM 810 C CA . TYR A 1 97 ? -13.718 -3.474 -9.994 1.00 56.16 97 TYR A CA 1
ATOM 811 C C . TYR A 1 97 ? -12.813 -2.273 -10.317 1.00 56.16 97 TYR A C 1
ATOM 813 O O . TYR A 1 97 ? -12.988 -1.201 -9.728 1.00 56.16 97 TYR A O 1
ATOM 821 N N . LEU A 1 98 ? -11.906 -2.401 -11.292 1.00 55.59 98 LEU A N 1
ATOM 822 C CA . LEU A 1 98 ? -11.042 -1.302 -11.732 1.00 55.59 98 LEU A CA 1
ATOM 823 C C . LEU A 1 98 ? -11.830 -0.183 -12.430 1.00 55.59 98 LEU A C 1
ATOM 825 O O . LEU A 1 98 ? -11.614 0.996 -12.139 1.00 55.59 98 LEU A O 1
ATOM 829 N N . ILE A 1 99 ? -12.785 -0.558 -13.284 1.00 54.78 99 ILE A N 1
ATOM 830 C CA . ILE A 1 99 ? -13.616 0.380 -14.055 1.00 54.78 99 ILE A CA 1
ATOM 831 C C . ILE A 1 99 ? -14.595 1.129 -13.135 1.00 54.78 99 ILE A C 1
ATOM 833 O O . ILE A 1 99 ? -14.746 2.346 -13.245 1.00 54.78 99 ILE A O 1
ATOM 837 N N . ARG A 1 100 ? -15.196 0.449 -12.148 1.00 52.47 100 ARG A N 1
ATOM 838 C CA . ARG A 1 100 ? -16.125 1.083 -11.187 1.00 52.47 100 ARG A CA 1
ATOM 839 C C . ARG A 1 100 ? -15.430 2.093 -10.264 1.00 52.47 100 ARG A C 1
ATOM 841 O O . ARG A 1 100 ? -16.018 3.123 -9.947 1.00 52.47 100 ARG A O 1
ATOM 848 N N . GLY A 1 101 ? -14.175 1.842 -9.877 1.00 49.56 101 GLY A N 1
ATOM 849 C CA . GLY A 1 101 ? -13.398 2.757 -9.029 1.00 49.56 101 GLY A CA 1
ATOM 850 C C . GLY A 1 101 ? -12.932 4.040 -9.731 1.00 49.56 101 GLY A C 1
ATOM 851 O O . GLY A 1 101 ? -12.794 5.073 -9.082 1.00 49.56 101 GLY A O 1
ATOM 852 N N . ILE A 1 102 ? -12.711 3.999 -11.050 1.00 51.28 102 ILE A N 1
ATOM 853 C CA . ILE A 1 102 ? -12.386 5.194 -11.850 1.00 51.28 102 ILE A CA 1
ATOM 854 C C . ILE A 1 102 ? -13.658 6.017 -12.106 1.00 51.28 102 ILE A C 1
ATOM 856 O O . ILE A 1 102 ? -13.638 7.236 -11.957 1.00 51.28 102 ILE A O 1
ATOM 860 N N . HIS A 1 103 ? -14.788 5.359 -12.380 1.00 42.94 103 HIS A N 1
ATOM 861 C CA . HIS A 1 103 ? -16.062 6.038 -12.632 1.00 42.94 103 HIS A CA 1
ATOM 862 C C . HIS A 1 103 ? -16.629 6.747 -11.385 1.00 42.94 103 HIS A C 1
ATOM 864 O O . HIS A 1 103 ? -17.157 7.850 -11.489 1.00 42.94 103 HIS A O 1
ATOM 870 N N . ALA A 1 104 ? -16.456 6.166 -10.190 1.00 44.53 104 ALA A N 1
ATOM 871 C CA . ALA A 1 104 ? -16.939 6.756 -8.937 1.00 44.53 104 ALA A CA 1
ATOM 872 C C . ALA A 1 104 ? -16.193 8.042 -8.521 1.00 44.53 104 ALA A C 1
ATOM 874 O O . ALA A 1 104 ? -16.786 8.903 -7.877 1.00 44.53 104 ALA A O 1
ATOM 875 N N . LYS A 1 105 ? -14.916 8.207 -8.903 1.00 45.09 105 LYS A N 1
ATOM 876 C CA . LYS A 1 105 ? -14.154 9.448 -8.652 1.00 45.09 105 LYS A CA 1
ATOM 877 C C . LYS A 1 105 ? -14.239 10.445 -9.814 1.00 45.09 105 LYS A C 1
ATOM 879 O O . LYS A 1 105 ? -14.251 11.645 -9.558 1.00 45.09 105 LYS A O 1
ATOM 884 N N . ALA A 1 106 ? -14.388 9.979 -11.058 1.00 39.16 106 ALA A N 1
ATOM 885 C CA . ALA A 1 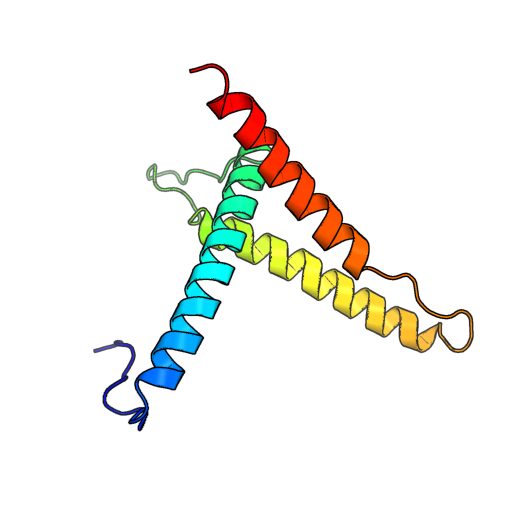106 ? -14.629 10.853 -12.210 1.00 39.16 106 ALA A CA 1
ATOM 886 C C . ALA A 1 106 ? -15.967 11.612 -12.104 1.00 39.16 106 ALA A C 1
ATOM 888 O O . ALA A 1 106 ? -16.038 12.775 -12.486 1.00 39.16 106 ALA A O 1
ATOM 889 N N . PHE A 1 107 ? -17.001 11.006 -11.508 1.00 39.81 107 PHE A N 1
ATOM 890 C CA . PHE A 1 107 ? -18.299 11.667 -11.310 1.00 39.81 107 PHE A CA 1
ATOM 891 C C . PHE A 1 107 ? -18.293 12.729 -10.190 1.00 39.81 107 PHE A C 1
ATOM 893 O O . PHE A 1 107 ? -19.152 13.602 -10.170 1.00 39.81 107 PHE A O 1
ATOM 900 N N . SER A 1 108 ? -17.308 12.705 -9.282 1.00 40.56 108 SER A N 1
ATOM 901 C CA . SER A 1 108 ? -17.172 13.705 -8.208 1.00 40.56 108 SER A CA 1
ATOM 902 C C . SER A 1 108 ? -16.244 14.873 -8.567 1.00 40.56 108 SER A C 1
ATOM 904 O O . SER A 1 108 ? -16.308 15.900 -7.902 1.00 40.56 108 SER A O 1
ATOM 906 N N . TRP A 1 109 ? -15.393 14.736 -9.591 1.00 34.97 109 TRP A N 1
ATOM 907 C CA . TRP A 1 109 ? -14.527 15.813 -10.106 1.00 34.97 109 TRP A CA 1
ATOM 908 C C . TRP A 1 109 ? -15.168 16.619 -11.250 1.00 34.97 109 TRP A C 1
ATOM 910 O O . TRP A 1 109 ? -14.581 17.588 -11.709 1.00 34.97 109 TRP A O 1
ATOM 920 N N . ALA A 1 110 ? -16.362 16.230 -11.710 1.00 33.47 110 ALA A N 1
ATOM 921 C CA . ALA A 1 110 ? -17.144 16.975 -12.703 1.00 33.47 110 ALA A CA 1
ATOM 922 C C . ALA A 1 110 ? -18.167 17.949 -12.073 1.00 33.47 110 ALA A C 1
ATOM 924 O O . ALA A 1 110 ? -18.876 18.642 -12.797 1.00 33.47 110 ALA A O 1
ATOM 925 N N . VAL A 1 111 ? -18.259 17.990 -10.736 1.00 46.38 111 VAL A N 1
ATOM 926 C CA . VAL A 1 111 ? -19.124 18.898 -9.951 1.00 46.38 111 VAL A CA 1
ATOM 927 C C . VAL A 1 111 ? -18.282 19.638 -8.897 1.00 46.38 111 VAL A C 1
ATOM 929 O O . VAL A 1 111 ? -18.644 19.711 -7.727 1.00 46.38 111 VAL A O 1
ATOM 932 N N . VAL A 1 112 ? -17.121 20.150 -9.308 1.00 40.25 112 VAL A N 1
ATOM 933 C CA . VAL A 1 112 ? -16.375 21.241 -8.650 1.00 40.25 112 VAL A CA 1
ATOM 934 C C . VAL A 1 112 ? -15.765 22.101 -9.744 1.00 40.25 112 VAL A C 1
ATOM 936 O O . VAL A 1 112 ? -15.230 21.505 -10.704 1.00 40.25 112 VAL A O 1
#

Organism: NCBI:txid2126337

Radius of gyration: 19.45 Å; chains: 1; bounding box: 45×56×41 Å